Protein AF-A0A960AVT7-F1 (afdb_monomer_lite)

Foldseek 3Di:
DPDPPVVVVCLLVQNAADPLVVLVVVCVVVVNDPVSSVSSRDGGDDDPCVVVCPVPVNVVVVVVCVVCVVVVVVVCCVPPNAWDFDPPQKDKDWDWDQDPVGIDTDIDIHGDTDHDDD

Radius of gyration: 17.88 Å; chains: 1; bounding box: 39×37×48 Å

Structure (mmCIF, N/CA/C/O backbone):
data_AF-A0A960AVT7-F1
#
_entry.id   AF-A0A960AVT7-F1
#
loop_
_atom_site.group_PDB
_atom_site.id
_atom_site.type_symbol
_atom_site.label_atom_id
_atom_site.label_alt_id
_atom_site.label_comp_id
_atom_site.label_asym_id
_atom_site.label_entity_id
_atom_site.label_seq_id
_atom_site.pdbx_PDB_ins_code
_atom_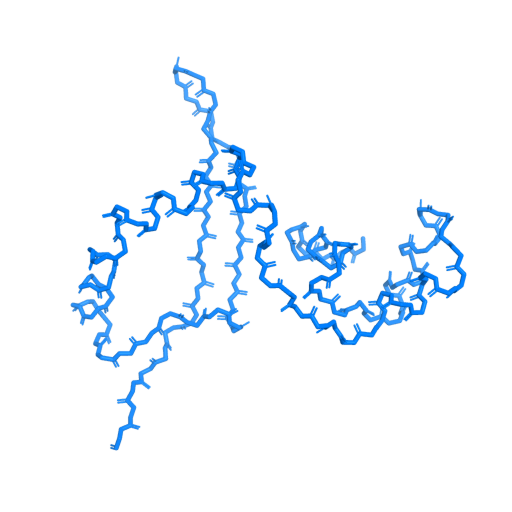site.Cartn_x
_atom_site.Cartn_y
_atom_site.Cartn_z
_atom_site.occupancy
_atom_site.B_iso_or_equiv
_atom_site.auth_seq_id
_atom_site.auth_comp_id
_atom_site.auth_asym_id
_atom_site.auth_atom_id
_atom_site.pdbx_PDB_model_num
ATOM 1 N N . ILE A 1 1 ? -14.316 6.446 -9.709 1.00 90.00 1 ILE A N 1
ATOM 2 C CA . ILE A 1 1 ? -15.291 5.708 -8.874 1.00 90.00 1 ILE A CA 1
ATOM 3 C C . ILE A 1 1 ? -15.351 6.178 -7.406 1.00 90.00 1 ILE A C 1
ATOM 5 O O . ILE A 1 1 ? -15.675 5.371 -6.551 1.00 90.00 1 ILE A O 1
ATOM 9 N N . ASP A 1 2 ? -15.051 7.451 -7.093 1.00 90.44 2 ASP A N 1
ATOM 10 C CA . ASP A 1 2 ? -15.156 8.040 -5.732 1.00 90.44 2 ASP A CA 1
ATOM 11 C C . ASP A 1 2 ? -14.599 7.175 -4.574 1.00 90.44 2 ASP A C 1
ATOM 13 O O . ASP A 1 2 ? -15.241 6.896 -3.561 1.00 90.44 2 ASP A O 1
ATOM 17 N N . ARG A 1 3 ? -13.371 6.685 -4.759 1.00 94.50 3 ARG A N 1
ATOM 18 C CA . ARG A 1 3 ? -12.602 5.926 -3.767 1.00 94.50 3 ARG A CA 1
ATOM 19 C C . ARG A 1 3 ? -11.176 6.474 -3.719 1.00 94.50 3 ARG A C 1
ATOM 21 O O . ARG A 1 3 ? -10.738 7.060 -4.714 1.00 94.50 3 ARG A O 1
ATOM 28 N N . PRO A 1 4 ? -10.429 6.262 -2.618 1.00 96.44 4 PRO A N 1
ATOM 29 C CA . PRO A 1 4 ? -9.013 6.612 -2.565 1.00 96.44 4 PRO A CA 1
ATOM 30 C C . PRO A 1 4 ? -8.256 6.039 -3.769 1.00 96.44 4 PRO A C 1
ATOM 32 O O . PRO A 1 4 ? -8.521 4.907 -4.199 1.00 96.44 4 PRO A O 1
ATOM 35 N N . LYS A 1 5 ? -7.337 6.822 -4.341 1.00 96.75 5 LYS A N 1
ATOM 36 C CA . LYS A 1 5 ? -6.637 6.449 -5.581 1.00 96.75 5 LYS A CA 1
ATOM 37 C C . LYS A 1 5 ? -5.773 5.201 -5.375 1.00 96.75 5 LYS A C 1
ATOM 39 O O . LYS A 1 5 ? -5.762 4.333 -6.239 1.00 96.75 5 LYS A O 1
ATOM 44 N N . GLU A 1 6 ? -5.139 5.060 -4.215 1.00 97.62 6 GLU A N 1
ATOM 45 C CA . GLU A 1 6 ? -4.292 3.925 -3.852 1.00 97.62 6 GLU A CA 1
ATOM 46 C C . GLU A 1 6 ? -5.109 2.640 -3.761 1.00 97.62 6 GLU A C 1
ATOM 48 O O . GLU A 1 6 ? -4.745 1.634 -4.370 1.00 97.62 6 GLU A O 1
ATOM 53 N N . TRP A 1 7 ? -6.255 2.688 -3.072 1.00 97.19 7 TRP A N 1
ATOM 54 C CA . TRP A 1 7 ? -7.180 1.556 -3.026 1.00 97.19 7 TRP A CA 1
ATOM 55 C C . TRP A 1 7 ? -7.674 1.196 -4.426 1.00 97.19 7 TRP A C 1
ATOM 57 O O . TRP A 1 7 ? -7.677 0.024 -4.787 1.00 97.19 7 TRP A O 1
ATOM 67 N N . THR A 1 8 ? -8.047 2.198 -5.227 1.00 97.44 8 THR A N 1
ATOM 68 C CA . THR A 1 8 ? -8.577 1.988 -6.580 1.00 97.44 8 THR A CA 1
ATOM 69 C C . THR A 1 8 ? -7.548 1.291 -7.464 1.00 97.44 8 THR A C 1
ATOM 71 O O . THR A 1 8 ? -7.849 0.253 -8.041 1.00 97.44 8 THR A O 1
ATOM 74 N N . VAL A 1 9 ? -6.318 1.807 -7.531 1.00 97.06 9 VAL A N 1
ATOM 75 C CA . VAL A 1 9 ? -5.239 1.202 -8.328 1.00 97.06 9 VAL A CA 1
ATOM 76 C C . VAL A 1 9 ? -4.914 -0.205 -7.821 1.00 97.06 9 VAL A C 1
ATOM 78 O O . VAL A 1 9 ? -4.827 -1.133 -8.618 1.00 97.06 9 VAL A O 1
ATOM 81 N N . SER A 1 10 ? -4.813 -0.392 -6.503 1.00 96.38 10 SER A N 1
ATOM 82 C CA . SER A 1 10 ? -4.579 -1.701 -5.882 1.00 96.38 10 SER A CA 1
ATOM 83 C C . SER A 1 10 ? -5.685 -2.714 -6.231 1.00 96.38 10 SER A C 1
ATOM 85 O O . SER A 1 10 ? -5.404 -3.861 -6.576 1.00 96.38 10 SER A O 1
ATOM 87 N N . ALA A 1 11 ? -6.953 -2.292 -6.220 1.00 96.81 11 ALA A N 1
ATOM 88 C CA . ALA A 1 11 ? -8.088 -3.128 -6.601 1.00 96.81 11 ALA A CA 1
ATOM 89 C C . ALA A 1 11 ? -8.036 -3.546 -8.079 1.00 96.81 11 ALA A C 1
ATOM 91 O O . ALA A 1 11 ? -8.224 -4.721 -8.387 1.00 96.81 11 ALA A O 1
ATOM 92 N N . LEU A 1 12 ? -7.703 -2.617 -8.983 1.00 96.69 12 LEU A N 1
ATOM 93 C CA . LEU A 1 12 ? -7.545 -2.908 -10.414 1.00 96.69 12 LEU A CA 1
ATOM 94 C C . LEU A 1 12 ? -6.357 -3.836 -10.707 1.00 96.69 12 LEU A C 1
ATOM 96 O O . LEU A 1 12 ? -6.403 -4.603 -11.664 1.00 96.69 12 LEU A O 1
ATOM 100 N N . LEU A 1 13 ? -5.327 -3.814 -9.859 1.00 95.00 13 LEU A N 1
ATOM 101 C CA . LEU A 1 13 ? -4.212 -4.767 -9.881 1.00 95.00 13 LEU A CA 1
ATOM 102 C C . LEU A 1 13 ? -4.547 -6.105 -9.195 1.00 95.00 13 LEU A C 1
ATOM 104 O O . LEU A 1 13 ? -3.670 -6.946 -9.018 1.00 95.00 13 LEU A O 1
ATOM 108 N N . GLY A 1 14 ? -5.807 -6.322 -8.807 1.00 94.94 14 GLY A N 1
ATOM 109 C CA . GLY A 1 14 ? -6.281 -7.589 -8.257 1.00 94.94 14 GLY A CA 1
ATOM 110 C C . GLY A 1 14 ? -6.002 -7.779 -6.767 1.00 94.94 14 GLY A C 1
ATOM 111 O O . GLY A 1 14 ? -6.019 -8.910 -6.295 1.00 94.94 14 GLY A O 1
ATOM 112 N N . MET A 1 15 ? -5.761 -6.711 -6.001 1.00 95.69 15 MET A N 1
ATOM 113 C CA . MET A 1 15 ? -5.443 -6.813 -4.567 1.00 95.69 15 MET A CA 1
ATOM 114 C C . MET A 1 15 ? -6.635 -6.527 -3.643 1.00 95.69 15 MET A C 1
ATOM 116 O O . MET A 1 15 ? -6.575 -6.812 -2.439 1.00 95.69 15 MET A O 1
ATOM 120 N N . HIS A 1 16 ? -7.757 -6.046 -4.182 1.00 96.56 16 HIS A N 1
ATOM 121 C CA . HIS A 1 16 ? -9.016 -5.881 -3.450 1.00 96.56 16 HIS A CA 1
ATOM 122 C C . HIS A 1 16 ? -10.215 -6.276 -4.315 1.00 96.56 16 HIS A C 1
ATOM 124 O O . HIS A 1 16 ? -10.191 -6.015 -5.516 1.00 96.56 16 HIS A O 1
ATOM 130 N N . PRO A 1 17 ? -11.271 -6.8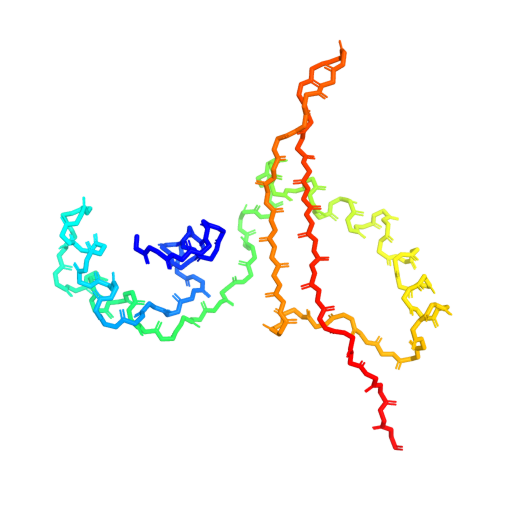57 -3.717 1.00 97.50 17 PRO A N 1
ATOM 131 C CA . PRO A 1 17 ? -12.540 -6.989 -4.413 1.00 97.50 17 PRO A CA 1
ATOM 132 C C . PRO A 1 17 ? -13.167 -5.605 -4.618 1.00 97.50 17 PRO A C 1
ATOM 134 O O . PRO A 1 17 ? -13.142 -4.753 -3.723 1.00 97.50 17 PRO A O 1
ATOM 137 N N . VAL A 1 18 ? -13.768 -5.402 -5.782 1.00 98.19 18 VAL A N 1
ATOM 138 C CA . VAL A 1 18 ? -14.509 -4.193 -6.138 1.00 98.19 18 VAL A CA 1
ATOM 139 C C . VAL A 1 18 ? -16.010 -4.478 -6.003 1.00 98.19 18 VAL A C 1
ATOM 141 O O . VAL A 1 18 ? -16.490 -5.438 -6.601 1.00 98.19 18 VAL A O 1
ATOM 144 N N . PRO A 1 19 ? -16.783 -3.685 -5.237 1.00 97.88 19 PRO A N 1
ATOM 145 C CA . PRO A 1 19 ? -18.240 -3.824 -5.190 1.00 97.88 19 PRO A CA 1
ATOM 146 C C . PRO A 1 19 ? -18.862 -3.771 -6.590 1.00 97.88 19 PRO A C 1
ATOM 148 O O . PRO A 1 19 ? -18.410 -2.976 -7.411 1.00 97.88 19 PRO A O 1
ATOM 151 N N . GLN A 1 20 ? -19.906 -4.568 -6.838 1.00 97.69 20 GLN A N 1
ATOM 152 C CA . GLN A 1 20 ? -20.519 -4.742 -8.163 1.00 97.69 20 GLN A CA 1
ATOM 153 C C . GLN A 1 20 ? -20.754 -3.419 -8.904 1.00 97.69 20 GLN A C 1
ATOM 155 O O . GLN A 1 20 ? -20.252 -3.249 -10.008 1.00 97.69 20 GLN A O 1
ATOM 160 N N . GLU A 1 21 ? -21.436 -2.467 -8.267 1.00 97.50 21 GLU A N 1
ATOM 161 C CA . GLU A 1 21 ? -21.742 -1.159 -8.860 1.00 97.50 21 GLU A CA 1
ATOM 162 C C . GLU A 1 21 ? -20.477 -0.420 -9.333 1.00 97.50 21 GLU A C 1
ATOM 164 O O . GLU A 1 21 ? -20.440 0.147 -10.422 1.00 97.50 21 GLU A O 1
ATOM 169 N N . LEU A 1 22 ? -19.399 -0.463 -8.544 1.00 98.06 22 LEU A N 1
ATOM 170 C CA . LEU A 1 22 ? -18.132 0.174 -8.907 1.00 98.06 22 LEU A CA 1
ATOM 171 C C . LEU A 1 22 ? -17.377 -0.632 -9.972 1.00 98.06 22 LEU A C 1
ATOM 173 O O . LEU A 1 22 ? -16.686 -0.041 -10.797 1.00 98.06 22 LEU A O 1
ATOM 177 N N . ALA A 1 23 ? -17.499 -1.960 -9.968 1.00 98.19 23 ALA A N 1
ATOM 178 C CA . ALA A 1 23 ? -16.886 -2.825 -10.970 1.00 98.19 23 ALA A CA 1
ATOM 179 C C . ALA A 1 23 ? -17.527 -2.616 -12.349 1.00 98.19 23 ALA A C 1
ATOM 181 O O . ALA A 1 23 ? -16.810 -2.560 -13.343 1.00 98.19 23 ALA A O 1
ATOM 182 N N . GLU A 1 24 ? -18.850 -2.445 -12.404 1.00 98.19 24 GLU A N 1
ATOM 183 C CA . GLU A 1 24 ? -19.595 -2.110 -13.623 1.00 98.19 24 GLU A CA 1
ATOM 184 C C . GLU A 1 24 ? -19.186 -0.728 -14.154 1.00 98.19 24 GLU A C 1
ATOM 186 O O . GLU A 1 24 ? -18.851 -0.606 -15.331 1.00 98.19 24 GLU A O 1
ATOM 191 N N . GLN A 1 25 ? -19.083 0.284 -13.280 1.00 98.06 25 GLN A N 1
ATOM 192 C CA . GLN A 1 25 ? -18.569 1.611 -13.656 1.00 98.06 25 GLN A CA 1
ATOM 193 C C . GLN A 1 25 ? -17.144 1.544 -14.226 1.00 98.06 25 GLN A C 1
ATOM 195 O O . GLN A 1 25 ? -16.856 2.140 -15.262 1.00 98.06 25 GLN A O 1
ATOM 200 N N . VAL A 1 26 ? -16.233 0.817 -13.566 1.00 97.94 26 VAL A N 1
ATOM 201 C CA . VAL A 1 26 ? -14.868 0.594 -14.074 1.00 97.94 26 VAL A CA 1
ATOM 202 C C . VAL A 1 26 ? -14.900 -0.127 -15.419 1.00 97.94 26 VAL A C 1
ATOM 204 O O . VAL A 1 26 ? -14.145 0.238 -16.320 1.00 97.94 26 VAL A O 1
ATOM 207 N N . GLY A 1 27 ? -15.760 -1.139 -15.550 1.00 98.00 27 GLY A N 1
ATOM 208 C CA . GLY A 1 27 ? -15.942 -1.912 -16.772 1.00 98.00 27 GLY A CA 1
ATOM 209 C C . GLY A 1 27 ? -16.314 -1.035 -17.956 1.00 98.00 27 GLY A C 1
ATOM 210 O O . GLY A 1 27 ? -15.671 -1.122 -18.998 1.00 98.00 27 GLY A O 1
ATOM 211 N N . GLU A 1 28 ? -17.272 -0.129 -17.772 1.00 98.06 28 GLU A N 1
ATOM 212 C CA . GLU A 1 28 ? -17.659 0.848 -18.789 1.00 98.06 28 GLU A CA 1
ATOM 213 C C . GLU A 1 28 ? -16.507 1.815 -19.112 1.00 98.06 28 GLU A C 1
ATOM 215 O O . GLU A 1 28 ? -16.127 1.965 -20.274 1.00 98.06 28 GLU A O 1
ATOM 220 N N . MET A 1 29 ? -15.887 2.416 -18.088 1.00 97.56 29 MET A N 1
ATOM 221 C CA . MET A 1 29 ? -14.807 3.399 -18.257 1.00 97.56 29 MET A CA 1
ATOM 222 C C . MET A 1 29 ? -13.585 2.843 -18.998 1.00 97.56 29 MET A C 1
ATOM 224 O O . MET A 1 29 ? -12.942 3.567 -19.757 1.00 97.56 29 MET A O 1
ATOM 228 N N . LEU A 1 30 ? -13.234 1.581 -18.743 1.00 97.56 30 LEU A N 1
ATOM 229 C CA . LEU A 1 30 ? -12.049 0.925 -19.302 1.00 97.56 30 LEU A CA 1
ATOM 230 C C . LEU A 1 30 ? -12.382 -0.041 -20.448 1.00 97.56 30 LEU A C 1
ATOM 232 O O . LEU A 1 30 ? -11.476 -0.688 -20.968 1.00 97.56 30 LEU A O 1
ATOM 236 N N . SER A 1 31 ? -13.654 -0.123 -20.857 1.00 98.00 31 SER A N 1
ATOM 237 C CA . SER A 1 31 ? -14.136 -1.035 -21.907 1.00 98.00 31 SER A CA 1
ATOM 23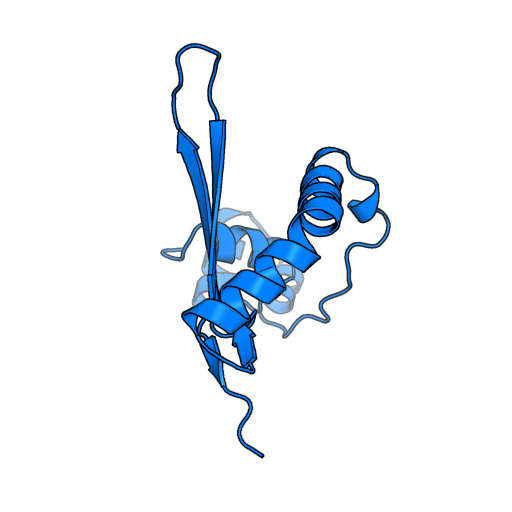8 C C . SER A 1 31 ? -13.762 -2.505 -21.650 1.00 98.00 31 SER A C 1
ATOM 240 O O . SER A 1 31 ? -13.265 -3.199 -22.538 1.00 98.00 31 SER A O 1
ATOM 242 N N . LEU A 1 32 ? -13.969 -2.971 -20.415 1.00 98.00 32 LEU A N 1
ATOM 243 C CA . LEU A 1 32 ? -13.687 -4.348 -20.000 1.00 98.00 32 LEU A CA 1
ATOM 244 C C . LEU A 1 32 ? -14.845 -5.277 -20.369 1.00 98.00 32 LEU A C 1
ATOM 246 O O . LEU A 1 32 ? -16.006 -4.877 -20.359 1.00 98.00 32 LEU A O 1
ATOM 250 N N . ASP A 1 33 ? -14.533 -6.542 -20.641 1.00 98.19 33 ASP A N 1
ATOM 251 C CA . ASP A 1 33 ? -15.553 -7.567 -20.855 1.00 98.19 33 ASP A CA 1
ATOM 252 C C . ASP A 1 33 ? -16.225 -8.012 -19.540 1.00 98.19 33 ASP A C 1
ATOM 254 O O . ASP A 1 33 ? -15.661 -7.876 -18.447 1.00 98.19 33 ASP A O 1
ATOM 258 N N . ASP A 1 34 ? -17.406 -8.624 -19.654 1.00 98.06 34 ASP A N 1
ATOM 259 C CA . ASP A 1 34 ? -18.208 -9.091 -18.514 1.00 98.06 34 ASP A CA 1
ATOM 260 C C . ASP A 1 34 ? -17.450 -10.050 -17.586 1.00 98.06 34 ASP A C 1
ATOM 262 O O . ASP A 1 34 ? -17.659 -10.050 -16.369 1.00 98.06 34 ASP A O 1
ATOM 266 N N . ARG A 1 35 ? -16.549 -10.883 -18.128 1.00 98.12 35 ARG A N 1
ATOM 267 C CA . ARG A 1 35 ? -15.763 -11.818 -17.310 1.00 98.12 35 ARG A CA 1
ATOM 268 C C . ARG A 1 35 ? -14.742 -11.060 -16.478 1.00 98.12 35 ARG A C 1
ATOM 270 O O . ARG A 1 35 ? -14.527 -11.428 -15.325 1.00 98.12 35 ARG A O 1
ATOM 277 N N . THR A 1 36 ? -14.131 -10.024 -17.040 1.00 97.62 36 THR A N 1
ATOM 278 C CA . THR A 1 36 ? -13.191 -9.154 -16.330 1.00 97.62 36 THR A CA 1
ATOM 279 C C . THR A 1 36 ? -13.911 -8.341 -15.249 1.00 97.62 36 THR A C 1
ATOM 281 O O . THR A 1 36 ? -13.450 -8.311 -14.108 1.00 97.62 36 THR A O 1
ATOM 284 N N . VAL A 1 37 ? -15.089 -7.781 -15.545 1.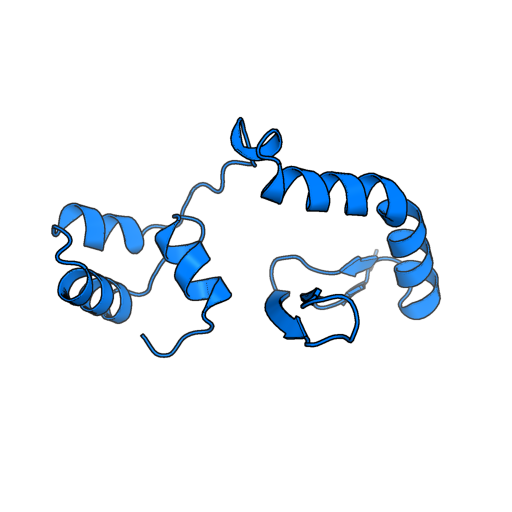00 98.25 37 VAL A N 1
ATOM 285 C CA . VAL A 1 37 ? -15.932 -7.094 -14.545 1.00 98.25 37 VAL A CA 1
ATOM 286 C C . VAL A 1 37 ? -16.329 -8.035 -13.406 1.00 98.25 37 VAL A C 1
ATOM 288 O O . VAL A 1 37 ? -16.242 -7.664 -12.235 1.00 98.25 37 VAL A O 1
ATOM 291 N N . LEU A 1 38 ? -16.711 -9.277 -13.718 1.00 98.00 38 LEU A N 1
ATOM 292 C CA . LEU A 1 38 ? -17.016 -10.286 -12.703 1.00 98.00 38 LEU A CA 1
ATOM 293 C C . 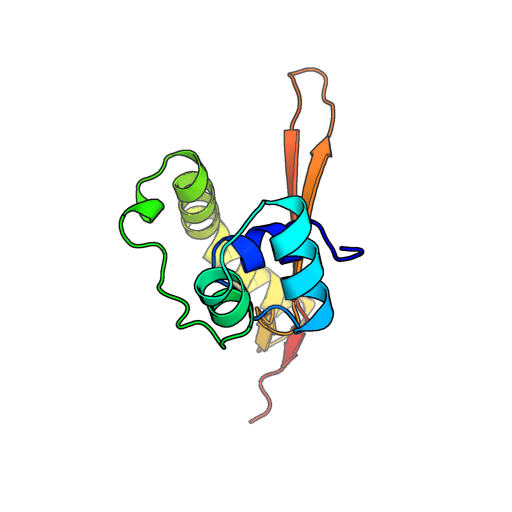LEU A 1 38 ? -15.774 -10.671 -11.884 1.00 98.00 38 LEU A C 1
ATOM 295 O O . LEU A 1 38 ? -15.874 -10.897 -10.678 1.00 98.00 38 LEU A O 1
ATOM 299 N N . ALA A 1 39 ? -14.600 -10.748 -12.514 1.00 97.38 39 ALA A N 1
ATOM 300 C CA . ALA A 1 39 ? -13.351 -11.072 -11.833 1.00 97.38 39 ALA A CA 1
ATOM 301 C C . ALA A 1 39 ? -12.956 -10.000 -10.806 1.00 97.38 39 ALA A C 1
ATOM 303 O O . ALA A 1 39 ? -12.562 -10.367 -9.699 1.00 97.38 39 ALA A O 1
ATOM 304 N N . LEU A 1 40 ? -13.137 -8.711 -11.124 1.00 97.88 40 LEU A N 1
ATOM 305 C CA . LEU A 1 40 ? -12.871 -7.594 -10.204 1.00 97.88 40 LEU A CA 1
ATOM 306 C C . LEU A 1 40 ? -13.672 -7.690 -8.896 1.00 97.88 40 LEU A C 1
ATOM 308 O O . LEU A 1 40 ? -13.223 -7.198 -7.865 1.00 97.88 40 LEU A O 1
ATOM 312 N N . GLN A 1 41 ? -14.837 -8.340 -8.910 1.00 98.19 41 GLN A N 1
ATOM 313 C CA . GLN A 1 41 ? -15.698 -8.478 -7.730 1.00 98.19 41 GLN A CA 1
ATOM 314 C C . GLN A 1 41 ? -15.257 -9.595 -6.778 1.00 98.19 41 GLN A C 1
ATOM 316 O O . GLN A 1 41 ? -15.702 -9.657 -5.630 1.00 98.19 41 GLN A O 1
ATOM 321 N N . ARG A 1 42 ? -14.401 -10.515 -7.233 1.00 97.69 42 ARG A N 1
ATOM 322 C CA . ARG A 1 42 ? -14.023 -11.689 -6.444 1.00 97.69 42 ARG A CA 1
ATOM 323 C C . ARG A 1 42 ? -12.991 -11.324 -5.388 1.00 97.69 42 ARG A C 1
ATOM 325 O O . ARG A 1 42 ? -12.072 -10.552 -5.636 1.00 97.69 42 ARG A O 1
ATOM 332 N N . GLN A 1 43 ? -13.097 -11.962 -4.221 1.00 97.56 43 GLN A N 1
ATOM 333 C CA . GLN A 1 43 ? -12.037 -11.898 -3.220 1.00 97.56 43 GLN A CA 1
ATOM 334 C C . GLN A 1 43 ? -10.735 -12.439 -3.835 1.00 97.56 43 GLN A C 1
ATOM 336 O O . GLN A 1 43 ? -10.711 -13.602 -4.257 1.00 97.56 43 GLN A O 1
ATOM 341 N N . PRO A 1 44 ? -9.658 -11.640 -3.884 1.00 96.38 44 PRO A N 1
ATOM 342 C CA . PRO A 1 44 ? -8.431 -12.079 -4.514 1.00 96.38 44 PRO A CA 1
ATOM 343 C C . PRO A 1 44 ? -7.625 -12.985 -3.592 1.00 96.38 44 PRO A C 1
ATOM 345 O O . PRO A 1 44 ? -7.621 -12.831 -2.365 1.00 96.38 44 PRO A O 1
ATOM 348 N N . VAL A 1 45 ? -6.864 -13.886 -4.207 1.00 95.12 45 VAL A N 1
ATOM 349 C CA . VAL A 1 45 ? -5.705 -14.488 -3.554 1.00 95.12 45 VAL A CA 1
ATOM 350 C C . VAL A 1 45 ? -4.569 -13.489 -3.699 1.00 95.12 45 VAL A C 1
ATOM 352 O O . VAL A 1 45 ? -4.029 -13.313 -4.786 1.00 95.12 45 VAL A O 1
ATOM 355 N N . ARG A 1 46 ? -4.228 -12.809 -2.605 1.00 92.81 46 ARG A N 1
ATOM 356 C CA . ARG A 1 46 ? -3.101 -11.876 -2.583 1.00 92.81 46 ARG A CA 1
ATOM 357 C C . ARG A 1 46 ? -1.811 -12.678 -2.614 1.00 92.81 46 ARG A C 1
ATOM 359 O O . ARG A 1 46 ? -1.379 -13.204 -1.590 1.00 92.81 46 ARG A O 1
ATOM 366 N N . THR A 1 47 ? -1.234 -12.817 -3.798 1.00 80.75 47 THR A N 1
ATOM 367 C CA . THR A 1 47 ? 0.108 -13.365 -3.957 1.00 80.75 47 THR A CA 1
ATOM 368 C C . THR A 1 47 ? 1.117 -12.313 -3.505 1.00 80.75 47 THR A C 1
ATOM 370 O O . THR A 1 47 ? 0.889 -11.119 -3.687 1.00 80.75 47 THR A O 1
ATOM 373 N N . GLY A 1 48 ? 2.210 -12.739 -2.866 1.00 84.62 48 GLY A N 1
ATOM 374 C CA . GLY A 1 48 ? 3.316 -11.837 -2.538 1.00 84.62 48 GLY A CA 1
ATOM 375 C C . GLY A 1 48 ? 3.961 -11.238 -3.795 1.00 84.62 48 GLY A C 1
ATOM 376 O O . GLY A 1 48 ? 3.479 -11.426 -4.909 1.00 84.62 48 GLY A O 1
ATOM 377 N N . LEU A 1 49 ? 5.084 -10.543 -3.622 1.00 90.31 49 LEU A N 1
ATOM 378 C CA . LEU A 1 49 ? 5.699 -9.773 -4.709 1.00 90.31 49 LEU A CA 1
ATOM 379 C C . LEU A 1 49 ? 6.195 -10.634 -5.888 1.00 90.31 49 LEU A C 1
ATOM 381 O O . LEU A 1 49 ? 6.164 -10.162 -7.018 1.00 90.31 49 LEU A O 1
ATOM 385 N N . GLY A 1 50 ? 6.605 -11.891 -5.673 1.00 91.06 50 GLY A N 1
ATOM 386 C CA . GLY A 1 50 ? 7.163 -12.723 -6.751 1.00 91.06 50 GLY A CA 1
ATOM 387 C C . GLY A 1 50 ? 8.306 -11.999 -7.472 1.00 91.06 50 GLY A C 1
ATOM 388 O O . GLY A 1 50 ? 9.120 -11.350 -6.817 1.00 91.06 50 GLY A O 1
ATOM 389 N N . ASP A 1 51 ? 8.308 -12.035 -8.805 1.00 90.31 51 ASP A N 1
ATOM 390 C CA . ASP A 1 51 ? 9.307 -11.346 -9.640 1.00 90.31 51 ASP A CA 1
ATOM 391 C C . ASP A 1 51 ? 9.275 -9.810 -9.487 1.00 90.31 51 ASP A C 1
ATOM 393 O O . ASP A 1 51 ? 10.255 -9.133 -9.786 1.00 90.31 51 ASP A O 1
ATOM 397 N N . LEU A 1 52 ? 8.180 -9.230 -8.970 1.00 92.12 52 LEU A N 1
ATOM 398 C CA . LEU A 1 52 ? 8.109 -7.791 -8.686 1.00 92.12 52 LEU A CA 1
ATOM 399 C C . LEU A 1 52 ? 9.027 -7.371 -7.533 1.00 92.12 52 LEU A C 1
ATOM 401 O O . LEU A 1 52 ? 9.275 -6.180 -7.367 1.00 92.12 52 LEU A O 1
ATOM 405 N N . ALA A 1 53 ? 9.530 -8.312 -6.727 1.00 93.56 53 ALA A N 1
ATOM 406 C CA . ALA A 1 53 ? 10.498 -7.999 -5.679 1.00 93.56 53 ALA A CA 1
ATOM 407 C C . ALA A 1 53 ? 11.819 -7.452 -6.249 1.00 93.56 53 ALA A C 1
ATOM 409 O O . ALA A 1 53 ? 12.485 -6.674 -5.567 1.00 93.56 53 ALA A O 1
ATOM 410 N N . ASP A 1 54 ? 12.154 -7.815 -7.491 1.00 95.06 54 ASP A N 1
ATOM 411 C CA . ASP A 1 54 ? 13.359 -7.362 -8.190 1.00 95.06 54 ASP A CA 1
ATOM 412 C C . ASP A 1 54 ? 13.133 -6.073 -9.000 1.00 95.06 54 ASP A C 1
ATOM 414 O O . ASP A 1 54 ? 14.090 -5.480 -9.506 1.00 95.06 54 ASP A O 1
ATOM 418 N N . ASP A 1 55 ? 11.884 -5.600 -9.120 1.00 97.75 55 ASP A N 1
ATOM 419 C CA . ASP A 1 55 ? 11.603 -4.318 -9.765 1.00 97.75 55 ASP A CA 1
ATOM 420 C C . ASP A 1 55 ? 12.270 -3.176 -8.971 1.00 97.75 55 ASP A C 1
ATOM 422 O O . ASP A 1 55 ? 12.026 -3.040 -7.768 1.00 97.75 55 ASP A O 1
ATOM 426 N N . PRO A 1 56 ? 13.073 -2.301 -9.606 1.00 98.00 56 PRO A N 1
ATOM 427 C CA . PRO A 1 56 ? 13.813 -1.265 -8.891 1.00 98.00 56 PRO A CA 1
ATOM 428 C C . PRO A 1 56 ? 12.942 -0.275 -8.110 1.00 98.00 56 PRO A C 1
ATOM 430 O O . PRO A 1 56 ? 13.428 0.316 -7.148 1.00 98.00 56 PRO A O 1
ATOM 433 N N . THR A 1 57 ? 11.688 -0.058 -8.511 1.00 97.75 57 THR A N 1
ATOM 434 C CA . THR A 1 57 ? 10.775 0.864 -7.822 1.00 97.75 57 THR A CA 1
ATOM 435 C C . THR A 1 57 ? 10.228 0.222 -6.551 1.00 97.75 57 THR A C 1
ATOM 437 O O . THR A 1 57 ? 10.191 0.863 -5.501 1.00 97.75 57 THR A O 1
ATOM 440 N N . ILE A 1 58 ? 9.859 -1.058 -6.622 1.00 97.00 58 ILE A N 1
ATOM 441 C CA . ILE A 1 58 ? 9.347 -1.837 -5.485 1.00 97.00 58 ILE A CA 1
ATOM 442 C C . ILE A 1 58 ? 10.475 -2.198 -4.513 1.00 97.00 58 ILE A C 1
ATOM 444 O O . ILE A 1 58 ? 10.325 -2.034 -3.300 1.00 97.00 58 ILE A O 1
ATOM 448 N N . TYR A 1 59 ? 11.633 -2.613 -5.027 1.00 97.38 59 TYR A N 1
ATOM 449 C CA . TYR A 1 59 ? 12.778 -3.042 -4.227 1.00 97.38 59 TYR A CA 1
ATOM 450 C C . TYR A 1 59 ? 13.251 -1.964 -3.239 1.00 97.38 59 TYR A C 1
ATOM 452 O O . TYR A 1 59 ? 13.669 -2.282 -2.128 1.00 97.38 59 TYR A O 1
ATOM 460 N N . ARG A 1 60 ? 13.129 -0.670 -3.574 1.00 98.12 60 ARG A N 1
ATOM 461 C CA . ARG A 1 60 ? 13.510 0.424 -2.656 1.00 98.12 60 ARG A CA 1
ATOM 462 C C . ARG A 1 60 ? 12.673 0.453 -1.380 1.00 98.12 60 ARG A C 1
ATOM 464 O O . ARG A 1 60 ? 13.195 0.829 -0.334 1.00 98.12 60 ARG A O 1
ATOM 471 N N . PHE A 1 61 ? 11.413 0.024 -1.435 1.00 97.44 61 PHE A N 1
ATOM 472 C CA . PHE A 1 61 ? 10.595 -0.129 -0.231 1.00 97.44 61 PHE A CA 1
ATOM 473 C C . PHE A 1 61 ? 11.067 -1.312 0.612 1.00 97.44 61 PHE A C 1
ATOM 475 O O . PHE A 1 61 ? 11.155 -1.190 1.832 1.00 97.44 61 PHE A O 1
ATOM 482 N N . LEU A 1 62 ? 11.433 -2.428 -0.025 1.00 96.69 62 LEU A N 1
ATOM 483 C CA . LEU A 1 62 ? 12.001 -3.583 0.674 1.00 96.69 62 LEU A CA 1
ATOM 484 C C . LEU A 1 62 ? 13.322 -3.224 1.360 1.00 96.69 62 LEU A C 1
ATOM 486 O O . LEU A 1 62 ? 13.513 -3.552 2.526 1.00 96.69 62 LEU A O 1
ATOM 490 N N . GLU A 1 63 ? 14.194 -2.487 0.674 1.00 97.69 63 GLU A N 1
ATOM 491 C CA . GLU A 1 63 ? 15.459 -1.984 1.213 1.00 97.69 63 GLU A CA 1
ATOM 492 C C . GLU A 1 63 ? 15.235 -1.019 2.387 1.00 97.69 63 GLU A C 1
ATOM 494 O O . GLU A 1 63 ? 15.878 -1.156 3.427 1.00 97.69 63 GLU A O 1
ATOM 499 N N . ALA A 1 64 ? 14.277 -0.093 2.277 1.00 98.19 64 ALA A N 1
ATOM 500 C CA . ALA A 1 64 ? 13.928 0.810 3.372 1.00 98.19 64 ALA A CA 1
ATOM 501 C C . ALA A 1 64 ? 13.444 0.047 4.618 1.00 98.19 64 ALA A C 1
ATOM 503 O O . ALA A 1 64 ? 13.890 0.343 5.726 1.00 98.19 64 ALA A O 1
ATOM 504 N N . ILE A 1 65 ? 12.586 -0.964 4.447 1.00 97.25 65 ILE A N 1
ATOM 505 C CA . ILE A 1 65 ? 12.136 -1.822 5.552 1.00 97.25 65 ILE A CA 1
ATOM 506 C C . ILE A 1 65 ? 13.279 -2.689 6.091 1.00 97.25 65 ILE A C 1
ATOM 508 O O . ILE A 1 65 ? 13.370 -2.875 7.300 1.00 97.25 65 ILE A O 1
ATOM 512 N N . ALA A 1 66 ? 14.187 -3.182 5.249 1.00 97.38 66 ALA A N 1
ATOM 513 C CA . ALA A 1 66 ? 15.348 -3.945 5.705 1.00 97.38 66 ALA A CA 1
ATOM 514 C C . ALA A 1 66 ? 16.294 -3.097 6.574 1.00 97.38 66 ALA A C 1
ATOM 516 O O . ALA A 1 66 ? 16.826 -3.591 7.567 1.00 97.38 66 ALA A O 1
ATOM 517 N N . VAL A 1 67 ? 16.477 -1.818 6.232 1.00 98.50 67 VAL A N 1
ATOM 518 C CA . VAL A 1 67 ? 17.332 -0.885 6.982 1.00 98.50 67 VAL A CA 1
ATOM 519 C C . VAL A 1 67 ? 16.650 -0.387 8.260 1.00 98.50 67 VAL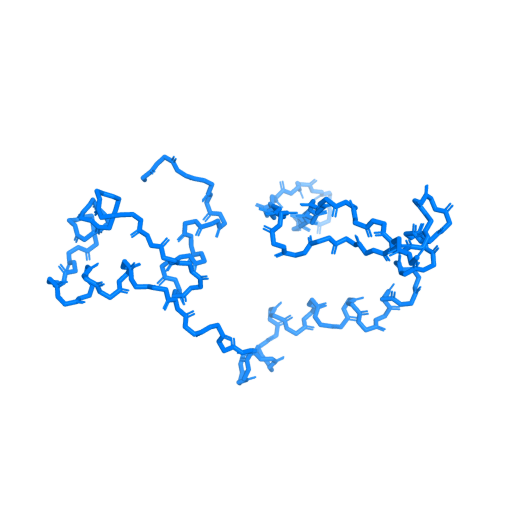 A C 1
ATOM 521 O O . VAL A 1 67 ? 17.270 -0.381 9.321 1.00 98.50 67 VAL A O 1
ATOM 524 N N . TYR A 1 68 ? 15.385 0.034 8.178 1.00 98.50 68 TYR A N 1
ATOM 525 C CA . TYR A 1 68 ? 14.695 0.715 9.281 1.00 98.50 68 TYR A CA 1
ATOM 526 C C . TYR A 1 68 ? 13.733 -0.168 10.075 1.00 98.50 68 TYR A C 1
ATOM 528 O O . TYR A 1 68 ? 13.283 0.250 11.136 1.00 98.50 68 TYR A O 1
ATOM 536 N N . GLY A 1 69 ? 13.429 -1.382 9.618 1.00 98.31 69 GLY A N 1
ATOM 537 C CA . GLY A 1 69 ? 12.470 -2.288 10.254 1.00 98.31 69 GLY A CA 1
ATOM 538 C C . GLY A 1 69 ? 12.714 -2.508 11.751 1.00 98.31 69 GLY A C 1
ATOM 539 O O . GLY A 1 69 ? 11.772 -2.331 12.525 1.00 98.31 69 GLY A O 1
ATOM 540 N N . PRO A 1 70 ? 13.950 -2.815 12.199 1.00 98.56 70 PRO A N 1
ATOM 541 C CA . PRO A 1 70 ? 14.248 -2.934 13.625 1.00 98.56 70 PRO A CA 1
ATOM 542 C C . PRO A 1 70 ? 13.992 -1.637 14.402 1.00 98.56 70 PRO A C 1
ATOM 544 O O . PRO A 1 70 ? 13.394 -1.678 15.468 1.00 98.56 70 PRO A O 1
ATOM 547 N N . ALA A 1 71 ? 14.375 -0.479 13.855 1.00 98.75 71 ALA A N 1
ATOM 548 C CA . ALA A 1 71 ? 14.138 0.808 14.508 1.00 98.75 71 ALA A CA 1
ATOM 549 C C . ALA A 1 71 ? 12.639 1.141 14.594 1.00 98.75 71 ALA A C 1
ATOM 551 O O . ALA A 1 71 ? 12.167 1.559 15.643 1.00 98.75 71 ALA A O 1
ATOM 552 N N . ILE A 1 72 ? 11.877 0.903 13.520 1.00 98.50 72 ILE A N 1
ATOM 553 C CA . ILE A 1 72 ? 10.416 1.079 13.498 1.00 98.50 72 ILE A CA 1
ATOM 554 C C . ILE A 1 72 ? 9.756 0.190 14.556 1.00 98.50 72 ILE A C 1
ATOM 556 O O . ILE A 1 72 ? 8.865 0.651 15.262 1.00 98.50 72 ILE A O 1
ATOM 560 N N . LYS A 1 73 ? 10.203 -1.066 14.696 1.00 98.56 73 LYS A N 1
ATOM 561 C CA . LYS A 1 73 ? 9.703 -1.981 15.728 1.00 98.56 73 LYS A CA 1
ATOM 562 C C . LYS A 1 73 ? 9.908 -1.410 17.132 1.00 98.56 73 LYS A C 1
ATOM 564 O O . LYS A 1 73 ? 8.944 -1.351 17.890 1.00 98.56 73 LYS A O 1
ATOM 569 N N . GLU A 1 74 ? 11.133 -1.004 17.466 1.00 98.75 74 GLU A N 1
ATOM 570 C CA . GLU A 1 74 ? 11.435 -0.465 18.797 1.00 98.75 74 GLU A CA 1
ATOM 571 C C . GLU A 1 74 ? 10.659 0.831 19.071 1.00 98.75 74 GLU A C 1
ATOM 573 O O . GLU A 1 74 ? 10.109 0.982 20.154 1.00 98.75 74 GLU A O 1
ATOM 578 N N . LEU A 1 75 ? 10.516 1.718 18.079 1.00 98.69 75 LEU A N 1
ATOM 579 C CA . LEU A 1 75 ? 9.720 2.944 18.217 1.00 98.69 75 LEU A CA 1
ATOM 580 C C . LEU A 1 75 ? 8.229 2.656 18.443 1.00 98.69 75 LEU A C 1
ATOM 582 O O . LEU A 1 75 ? 7.617 3.274 19.308 1.00 98.69 75 LEU A O 1
ATOM 586 N N . ILE A 1 76 ? 7.643 1.691 17.722 1.00 98.56 76 ILE A N 1
ATOM 587 C CA . ILE A 1 76 ? 6.252 1.274 17.965 1.00 98.56 76 ILE A CA 1
ATOM 588 C C . ILE A 1 76 ? 6.103 0.755 19.398 1.00 98.56 76 ILE A C 1
ATOM 590 O O . ILE A 1 76 ? 5.155 1.113 20.091 1.00 98.56 76 ILE A O 1
ATOM 594 N N . HIS A 1 77 ? 7.040 -0.072 19.858 1.00 98.50 77 HIS A N 1
ATOM 595 C CA . HIS A 1 77 ? 6.987 -0.626 21.206 1.00 98.50 77 HIS A CA 1
ATOM 596 C C . HIS A 1 77 ? 7.183 0.437 22.297 1.00 98.50 77 HIS A C 1
ATOM 598 O O . HIS A 1 77 ? 6.525 0.367 23.333 1.00 98.50 77 HIS A O 1
ATOM 604 N N . GLU A 1 78 ? 8.066 1.412 22.075 1.00 98.50 78 GLU A N 1
ATOM 605 C CA . GLU A 1 78 ? 8.323 2.508 23.012 1.00 98.50 78 GLU A CA 1
ATOM 606 C C . GLU A 1 78 ? 7.128 3.467 23.111 1.00 98.50 78 GLU A C 1
ATOM 608 O O . GLU A 1 78 ? 6.736 3.848 24.214 1.00 98.50 78 GLU A O 1
ATOM 613 N N . GLU A 1 79 ? 6.519 3.831 21.980 1.00 98.38 79 GLU A N 1
ATOM 614 C CA . GLU A 1 79 ? 5.432 4.815 21.941 1.00 98.38 79 GLU A CA 1
ATOM 615 C C . GLU A 1 79 ? 4.044 4.214 22.231 1.00 98.38 79 GLU A C 1
ATOM 617 O O . GLU A 1 79 ? 3.202 4.886 22.830 1.00 98.38 79 GLU A O 1
ATOM 622 N N . PHE A 1 80 ? 3.785 2.965 21.821 1.00 98.00 80 PHE A N 1
ATOM 623 C CA . PHE A 1 80 ? 2.447 2.351 21.865 1.00 98.00 80 PHE A CA 1
ATOM 624 C C . PHE A 1 80 ? 2.356 1.111 22.769 1.00 98.00 80 PHE A C 1
ATOM 626 O O . PHE A 1 80 ? 1.264 0.785 23.240 1.00 98.00 80 PHE A O 1
ATOM 633 N N . GLY A 1 81 ? 3.476 0.439 23.047 1.00 97.38 81 GLY A N 1
ATOM 634 C CA . GLY A 1 81 ? 3.536 -0.804 23.822 1.00 97.38 81 GLY A CA 1
ATOM 635 C C . GLY A 1 81 ? 3.638 -2.074 22.967 1.00 97.38 81 GLY A C 1
ATOM 636 O O . GLY A 1 81 ? 3.847 -2.022 21.755 1.00 97.38 81 GLY A O 1
ATOM 637 N N . ASP A 1 82 ? 3.509 -3.238 23.611 1.00 98.00 82 ASP A N 1
ATOM 638 C CA . ASP A 1 82 ? 3.604 -4.538 22.932 1.00 98.00 82 ASP A CA 1
ATOM 639 C C . ASP A 1 82 ? 2.398 -4.772 22.007 1.00 98.00 82 ASP A C 1
ATOM 641 O O . ASP A 1 82 ? 1.243 -4.802 22.445 1.00 98.00 82 ASP A O 1
ATOM 645 N N . GLY A 1 83 ? 2.666 -4.899 20.709 1.00 97.56 83 GLY A N 1
ATOM 646 C CA . GLY A 1 83 ? 1.638 -4.942 19.677 1.00 97.56 83 GLY A CA 1
ATOM 647 C C . GLY A 1 83 ? 2.182 -4.698 18.271 1.00 97.56 83 GLY A C 1
ATOM 648 O O . GLY A 1 83 ? 3.387 -4.777 18.019 1.00 97.56 83 GLY A O 1
ATOM 649 N N . ILE A 1 84 ? 1.281 -4.409 17.328 1.00 98.44 84 ILE A N 1
ATOM 650 C CA . ILE A 1 84 ? 1.614 -4.152 15.916 1.00 98.44 84 ILE A CA 1
ATOM 651 C C . ILE A 1 84 ? 0.799 -3.016 15.305 1.00 98.44 84 ILE A C 1
ATOM 653 O O . ILE A 1 84 ? -0.341 -2.758 15.685 1.00 98.44 84 ILE A O 1
ATOM 657 N N . MET A 1 85 ? 1.354 -2.408 14.257 1.00 98.31 85 MET A N 1
ATOM 658 C CA . MET A 1 85 ? 0.579 -1.634 13.292 1.00 98.31 85 MET A CA 1
ATOM 659 C C . MET A 1 85 ? -0.152 -2.595 12.341 1.00 98.31 85 MET A C 1
ATOM 661 O O . MET A 1 85 ? 0.470 -3.364 11.608 1.00 98.31 85 MET A O 1
ATOM 665 N N . SER A 1 86 ? -1.483 -2.555 12.341 1.00 98.12 86 SER A N 1
ATOM 666 C CA . SER A 1 86 ? -2.319 -3.349 11.439 1.00 98.12 86 SER A CA 1
ATOM 667 C C . SER A 1 86 ? -2.068 -2.995 9.969 1.00 98.12 86 SER A C 1
ATOM 669 O O . SER A 1 86 ? -2.093 -1.825 9.612 1.00 98.12 86 SER A O 1
ATOM 671 N N . ALA A 1 87 ? -1.969 -4.012 9.105 1.00 96.75 87 ALA A N 1
ATOM 672 C CA . ALA A 1 87 ? -1.984 -3.875 7.640 1.00 96.75 87 ALA A CA 1
ATOM 673 C C . ALA A 1 87 ? -3.368 -4.172 7.006 1.00 96.75 87 ALA A C 1
ATOM 675 O O . ALA A 1 87 ? -3.476 -4.328 5.792 1.00 96.75 87 ALA A O 1
ATOM 676 N N . ILE A 1 88 ? -4.428 -4.295 7.822 1.00 96.31 88 ILE A N 1
ATOM 677 C CA . ILE A 1 88 ? -5.811 -4.562 7.376 1.00 96.31 88 ILE A CA 1
ATOM 678 C C . ILE A 1 88 ? -6.716 -3.356 7.640 1.00 96.31 88 ILE A C 1
ATOM 680 O O . ILE A 1 88 ? -7.281 -2.790 6.711 1.00 96.31 88 ILE A O 1
ATOM 684 N N . ASN A 1 89 ? -6.838 -2.940 8.904 1.00 97.25 89 ASN A N 1
ATOM 685 C CA . ASN A 1 89 ? -7.322 -1.604 9.242 1.00 97.25 89 ASN A CA 1
ATOM 686 C C . ASN A 1 89 ? -6.160 -0.629 9.030 1.00 97.25 89 ASN A C 1
ATOM 688 O O . ASN A 1 89 ? -5.361 -0.408 9.945 1.00 97.25 89 ASN A O 1
ATOM 692 N N . PHE A 1 90 ? -6.003 -0.223 7.773 1.00 97.75 90 PHE A N 1
ATOM 693 C CA . PHE A 1 90 ? -4.807 0.410 7.245 1.00 97.75 90 PHE A CA 1
ATOM 694 C C . PHE A 1 90 ? -5.135 1.270 6.027 1.00 97.75 90 PHE A C 1
ATOM 696 O O . PHE A 1 90 ? -5.929 0.861 5.177 1.00 97.75 90 PHE A O 1
ATOM 703 N N . ASN A 1 91 ? -4.467 2.412 5.916 1.00 95.94 91 ASN A N 1
ATOM 704 C CA . ASN A 1 91 ? -4.483 3.284 4.753 1.00 95.94 91 ASN A CA 1
ATOM 705 C C . ASN A 1 91 ? -3.053 3.586 4.292 1.00 95.94 91 ASN A C 1
ATOM 707 O O . ASN A 1 91 ? -2.108 3.621 5.083 1.00 95.94 91 ASN A O 1
ATOM 711 N N . ILE A 1 92 ? -2.918 3.841 2.993 1.00 97.69 92 ILE A N 1
ATOM 712 C CA . ILE A 1 92 ? -1.685 4.309 2.367 1.00 97.69 92 ILE A CA 1
ATOM 713 C C . ILE A 1 92 ? -1.998 5.521 1.491 1.00 97.69 92 ILE A C 1
ATOM 715 O O . ILE A 1 92 ? -3.000 5.515 0.777 1.00 97.69 92 ILE A O 1
ATOM 719 N N . ASP A 1 93 ? -1.136 6.532 1.543 1.00 98.00 93 ASP A N 1
ATOM 720 C CA . ASP A 1 93 ? -1.144 7.677 0.626 1.00 98.00 93 ASP A CA 1
ATOM 721 C C . ASP A 1 93 ? 0.210 7.792 -0.072 1.00 98.00 93 ASP A C 1
ATOM 723 O O . ASP A 1 93 ? 1.260 7.587 0.548 1.00 98.00 93 ASP A O 1
ATOM 727 N N . VAL A 1 94 ? 0.176 8.139 -1.359 1.00 98.19 94 VAL A N 1
ATOM 728 C CA . VAL A 1 94 ? 1.354 8.528 -2.133 1.00 98.19 94 VAL A CA 1
ATOM 729 C C . VAL A 1 94 ? 1.170 9.951 -2.643 1.00 98.19 94 VAL A C 1
ATOM 731 O O . VAL A 1 94 ? 0.336 10.228 -3.513 1.00 98.19 94 VAL A O 1
ATOM 734 N N . SER A 1 95 ? 2.007 10.863 -2.162 1.00 97.81 95 SER A N 1
ATOM 735 C CA . SER A 1 95 ? 1.949 12.280 -2.508 1.00 97.81 95 SER A CA 1
ATOM 736 C C . SER A 1 95 ? 3.295 12.821 -2.982 1.00 97.81 95 SER A C 1
ATOM 738 O O . SER A 1 95 ? 4.376 12.323 -2.660 1.00 97.81 95 SER A O 1
ATOM 740 N N . ARG A 1 96 ? 3.224 13.857 -3.820 1.00 97.88 96 ARG A N 1
ATOM 741 C CA . ARG A 1 96 ? 4.391 14.601 -4.291 1.00 97.88 96 ARG A CA 1
ATOM 742 C C . ARG A 1 96 ? 4.644 15.766 -3.346 1.00 97.88 96 ARG A C 1
ATOM 744 O O . ARG A 1 96 ? 3.725 16.520 -3.040 1.00 97.88 96 ARG A O 1
ATOM 751 N N . ARG A 1 97 ? 5.903 15.958 -2.961 1.00 97.88 97 ARG A N 1
ATOM 752 C CA . ARG A 1 97 ? 6.367 17.149 -2.250 1.00 97.88 97 ARG A CA 1
ATOM 753 C C . ARG A 1 97 ? 7.489 17.820 -3.029 1.00 97.88 97 ARG A C 1
ATOM 755 O O . ARG A 1 97 ? 8.552 17.228 -3.193 1.00 97.88 97 ARG A O 1
ATOM 762 N N . GLU A 1 98 ? 7.269 19.055 -3.455 1.00 97.44 98 GLU A N 1
ATOM 763 C CA . GLU A 1 98 ? 8.297 19.860 -4.118 1.00 97.44 98 GLU A CA 1
ATOM 764 C C . GLU A 1 98 ? 9.455 20.165 -3.151 1.00 97.44 98 GLU A C 1
ATOM 766 O O . GLU A 1 98 ? 9.252 20.415 -1.956 1.00 97.44 98 GLU A O 1
ATOM 771 N N . ALA A 1 99 ? 10.690 20.126 -3.652 1.00 96.19 99 ALA A N 1
ATOM 772 C CA . ALA A 1 99 ? 11.877 20.509 -2.895 1.00 96.19 99 ALA A CA 1
ATOM 773 C C . ALA A 1 99 ? 12.941 21.120 -3.818 1.00 96.19 99 ALA A C 1
ATOM 775 O O . ALA A 1 99 ? 12.980 20.846 -5.015 1.00 96.19 99 ALA A O 1
ATOM 776 N N . ALA A 1 100 ? 13.847 21.921 -3.248 1.00 93.44 100 ALA A N 1
ATOM 777 C CA . ALA A 1 100 ? 14.866 22.658 -4.006 1.00 93.44 100 ALA A CA 1
ATOM 778 C C . ALA A 1 100 ? 15.809 21.766 -4.847 1.00 93.44 100 ALA A C 1
ATOM 780 O O . ALA A 1 100 ? 16.399 22.243 -5.809 1.00 93.44 100 ALA A O 1
ATOM 781 N N . GLY A 1 101 ? 15.947 20.481 -4.497 1.00 94.31 101 GLY A N 1
ATOM 782 C CA . GLY A 1 101 ? 16.752 19.490 -5.225 1.00 94.31 101 GLY A CA 1
ATOM 783 C C . GLY A 1 101 ? 15.949 18.569 -6.152 1.00 94.31 101 GLY A C 1
ATOM 784 O O . GLY A 1 101 ? 16.471 17.536 -6.560 1.00 94.31 101 GLY A O 1
ATOM 785 N N . GLY A 1 102 ? 14.690 18.908 -6.436 1.00 95.38 102 GLY A N 1
ATOM 786 C CA . GLY A 1 102 ? 13.747 18.067 -7.170 1.00 95.38 102 GLY A CA 1
ATOM 787 C C . GLY A 1 102 ? 12.649 17.495 -6.277 1.00 95.38 102 GLY A C 1
ATOM 788 O O . GLY A 1 102 ? 12.757 17.470 -5.047 1.00 95.38 102 GLY A O 1
ATOM 789 N N . ASP A 1 103 ? 11.575 17.048 -6.922 1.00 97.81 103 ASP A N 1
ATOM 790 C CA . ASP A 1 103 ? 10.409 16.489 -6.247 1.00 97.81 103 ASP A CA 1
ATOM 791 C C . ASP A 1 103 ? 10.762 15.276 -5.390 1.00 97.81 103 ASP A C 1
ATOM 793 O O . ASP A 1 103 ? 11.631 14.463 -5.710 1.00 97.81 103 ASP A O 1
ATOM 797 N N . ARG A 1 104 ? 10.020 15.127 -4.298 1.00 97.94 104 ARG A N 1
ATOM 798 C CA . ARG A 1 104 ? 10.092 13.979 -3.405 1.00 97.94 104 ARG A CA 1
ATOM 799 C C . ARG A 1 104 ? 8.786 13.210 -3.448 1.00 97.94 104 ARG A C 1
ATOM 801 O O . ARG A 1 104 ? 7.710 13.805 -3.498 1.00 97.94 104 ARG A O 1
ATOM 808 N N . VAL A 1 105 ? 8.899 11.892 -3.364 1.00 98.12 105 VAL A N 1
ATOM 809 C CA . VAL A 1 105 ? 7.764 11.007 -3.106 1.00 98.12 105 VAL A CA 1
ATOM 810 C C . VAL A 1 105 ? 7.625 10.869 -1.596 1.00 98.12 105 VAL A C 1
ATOM 812 O O . VAL A 1 105 ? 8.588 10.526 -0.909 1.00 98.12 105 VAL A O 1
ATOM 815 N N . VAL A 1 106 ? 6.445 11.188 -1.082 1.00 98.12 106 VAL A N 1
ATOM 816 C CA . VAL A 1 106 ? 6.057 10.957 0.307 1.00 98.12 106 VAL A CA 1
ATOM 817 C C . VAL A 1 106 ? 5.086 9.790 0.303 1.00 98.12 106 VAL A C 1
ATOM 819 O O . VAL A 1 106 ? 4.093 9.818 -0.421 1.00 98.12 106 VAL A O 1
ATOM 822 N N . VAL A 1 107 ? 5.409 8.759 1.079 1.00 98.19 107 VAL A N 1
ATOM 823 C CA . VAL A 1 107 ? 4.524 7.618 1.305 1.00 98.19 107 VAL A CA 1
ATOM 824 C C . VAL A 1 107 ? 4.190 7.581 2.782 1.00 98.19 107 VAL A C 1
ATOM 826 O O . VAL A 1 107 ? 5.096 7.560 3.617 1.00 98.19 107 VAL A O 1
ATOM 829 N N . THR A 1 108 ? 2.900 7.586 3.091 1.00 98.19 108 THR A N 1
ATOM 830 C CA . THR A 1 108 ? 2.398 7.514 4.462 1.00 98.19 108 THR A CA 1
ATOM 831 C C . THR A 1 108 ? 1.727 6.170 4.675 1.00 98.19 108 THR A C 1
ATOM 833 O O . THR A 1 108 ? 0.839 5.796 3.914 1.00 98.19 108 THR A O 1
ATOM 836 N N . PHE A 1 109 ? 2.153 5.462 5.718 1.00 98.12 109 PHE A N 1
ATOM 837 C CA . PHE A 1 109 ? 1.512 4.250 6.212 1.00 98.12 109 PHE A CA 1
ATOM 838 C C . PHE A 1 109 ? 0.755 4.598 7.491 1.00 98.12 109 PHE A C 1
ATOM 840 O O . PHE A 1 109 ? 1.367 5.029 8.465 1.00 98.12 109 PHE A O 1
ATOM 847 N N . ASP A 1 110 ? -0.564 4.436 7.469 1.00 98.31 110 ASP A N 1
ATOM 848 C CA . ASP A 1 110 ? -1.446 4.746 8.593 1.00 98.31 110 ASP A CA 1
ATOM 849 C C . ASP A 1 110 ? -2.219 3.485 8.972 1.00 98.31 110 ASP A C 1
ATOM 851 O O . ASP A 1 110 ? -3.178 3.094 8.303 1.00 98.31 110 ASP A O 1
ATOM 855 N N . GLY A 1 111 ? -1.747 2.802 10.012 1.00 98.44 111 GLY A N 1
ATOM 856 C CA . GLY A 1 111 ? -2.343 1.567 10.498 1.00 98.44 111 GLY A CA 1
ATOM 857 C C . GLY A 1 111 ? -2.792 1.681 11.939 1.00 98.44 111 GLY A C 1
ATOM 858 O O . GLY A 1 111 ? -2.089 2.219 12.793 1.00 98.44 111 GLY A O 1
ATOM 859 N N . LYS A 1 112 ? -3.949 1.089 12.236 1.00 98.38 112 LYS A N 1
ATOM 860 C CA . LYS A 1 112 ? -4.434 0.979 13.612 1.00 98.38 112 LYS A CA 1
ATOM 861 C C . LYS A 1 112 ? -3.440 0.174 14.462 1.00 98.38 112 LYS A C 1
ATOM 863 O O . LYS A 1 112 ? -3.095 -0.947 14.085 1.00 98.38 112 LYS A O 1
ATOM 868 N N . PHE A 1 113 ? -3.044 0.697 15.623 1.00 98.44 113 PHE A N 1
ATOM 869 C CA . PHE A 1 113 ? -2.315 -0.087 16.622 1.00 98.44 113 PHE A CA 1
ATOM 870 C C . PHE A 1 113 ? -3.216 -1.184 17.205 1.00 98.44 113 PHE A C 1
ATOM 872 O O . PHE A 1 113 ? -4.373 -0.929 17.558 1.00 98.44 113 PHE A O 1
ATOM 879 N N . LEU A 1 114 ? -2.689 -2.403 17.264 1.00 97.94 114 LEU A N 1
ATOM 880 C CA . LEU A 1 114 ? -3.323 -3.567 17.871 1.00 97.94 114 LEU A CA 1
ATOM 881 C C . LEU A 1 114 ? -2.424 -4.057 19.002 1.00 97.94 114 LEU A C 1
ATOM 883 O O . LEU A 1 114 ? -1.336 -4.572 18.742 1.00 97.94 114 LEU A O 1
ATOM 887 N N . ASP A 1 115 ? -2.895 -3.878 20.229 1.00 96.94 115 ASP A N 1
ATOM 888 C CA . ASP A 1 115 ? -2.242 -4.346 21.440 1.00 96.94 115 ASP A CA 1
ATOM 889 C C . ASP A 1 115 ? -2.306 -5.871 21.544 1.00 96.94 115 ASP A C 1
ATOM 891 O O . ASP A 1 115 ? -3.306 -6.514 21.206 1.00 96.94 115 ASP A O 1
ATOM 895 N N . TYR A 1 116 ? -1.221 -6.470 22.023 1.00 95.19 116 TYR A N 1
ATOM 896 C CA . TYR A 1 116 ? -1.202 -7.888 22.348 1.00 95.19 116 TYR A CA 1
ATOM 897 C C . TYR A 1 116 ? -1.722 -8.103 23.765 1.00 95.19 116 TYR A C 1
ATOM 899 O O . TYR A 1 116 ? -0.987 -8.027 24.745 1.00 95.19 116 TYR A O 1
ATOM 907 N N . ALA A 1 117 ? -3.015 -8.399 23.861 1.00 83.12 117 ALA A N 1
ATOM 908 C CA . ALA A 1 117 ? -3.632 -8.869 25.090 1.00 83.12 117 ALA A CA 1
ATOM 909 C C . ALA A 1 117 ? -3.517 -10.399 25.167 1.00 83.12 117 ALA A C 1
ATOM 911 O O . ALA A 1 117 ? -4.090 -11.115 24.340 1.00 83.12 117 ALA A O 1
ATOM 912 N N . TRP A 1 118 ? -2.767 -10.885 26.153 1.00 62.50 118 TRP A N 1
ATOM 913 C CA . TRP A 1 118 ? -2.749 -12.287 26.571 1.00 62.50 118 TRP A CA 1
ATOM 914 C C . TRP A 1 118 ? -3.514 -12.470 27.881 1.00 62.50 118 TRP A C 1
ATOM 916 O O . TRP A 1 118 ? -3.534 -11.525 28.703 1.00 62.50 118 TRP A O 1
#

Sequence (118 aa):
IDRPKEWTVSALLGMHPVPQELAEQVGEMLSLDDRTVLALQRQPVRTGLGDLADDPTIYRFLEAIAVYGPAIKELIHEEFGDGIMSAINFNIDVSRREAAGGDRVVVTFDGKFLDYAW

pLDDT: mean 96.41, std 4.29, range [62.5, 98.75]

Secondary structure (DSSP, 8-state):
--S-HHHHHHHHTTSSPPPHHHHHHHHHHHT--HHHHHHHTSPP-----GGGGGSHHHHHHHHHHHHHHHHHHHHHHHHH-SEEEEEEEEEEEEEEE--TTS-EEEEEEEEEEEE---